Protein AF-A0A6A9QMB2-F1 (afdb_monomer)

Structure (mmCIF, N/CA/C/O backbone):
data_AF-A0A6A9QMB2-F1
#
_entry.id   AF-A0A6A9QMB2-F1
#
loop_
_atom_site.group_PDB
_atom_site.id
_atom_site.type_symbol
_atom_site.label_atom_id
_atom_site.label_alt_id
_atom_site.label_comp_id
_atom_site.label_asym_id
_atom_site.label_entity_id
_atom_site.label_seq_id
_atom_site.pdbx_PDB_ins_code
_atom_site.Cartn_x
_atom_site.Cartn_y
_atom_site.C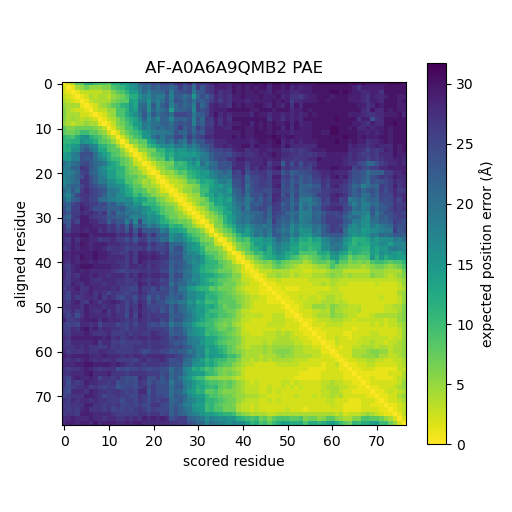artn_z
_atom_site.occupancy
_atom_site.B_iso_or_equiv
_atom_site.auth_seq_id
_atom_site.auth_comp_id
_atom_site.auth_asym_id
_atom_site.auth_atom_id
_atom_site.pdbx_PDB_model_num
ATOM 1 N N . MET A 1 1 ? 32.784 -7.813 -23.953 1.00 50.84 1 MET A N 1
ATOM 2 C CA . MET A 1 1 ? 32.813 -9.289 -24.083 1.00 50.84 1 MET A CA 1
ATOM 3 C C . MET A 1 1 ? 32.363 -9.896 -22.767 1.00 50.84 1 MET A C 1
ATOM 5 O O . MET A 1 1 ? 33.118 -9.851 -21.805 1.00 50.84 1 MET A O 1
ATOM 9 N N . ALA A 1 2 ? 31.130 -10.396 -22.699 1.00 56.94 2 ALA A N 1
ATOM 10 C CA . ALA A 1 2 ? 30.654 -11.118 -21.522 1.00 56.94 2 ALA A CA 1
ATOM 11 C C . ALA A 1 2 ? 31.208 -12.551 -21.569 1.00 56.94 2 ALA A C 1
ATOM 13 O O . ALA A 1 2 ? 31.062 -13.244 -22.576 1.00 56.94 2 ALA A O 1
ATOM 14 N N . VAL A 1 3 ? 31.901 -12.964 -20.508 1.00 70.31 3 VAL A N 1
ATOM 15 C CA . VAL A 1 3 ? 32.488 -14.303 -20.377 1.00 70.31 3 VAL A CA 1
ATOM 16 C C . VAL A 1 3 ? 31.924 -14.933 -19.116 1.00 70.31 3 VAL A C 1
ATOM 18 O O . VAL A 1 3 ? 32.004 -14.338 -18.040 1.00 70.31 3 VAL A O 1
ATOM 21 N N . CYS A 1 4 ? 31.339 -16.124 -19.242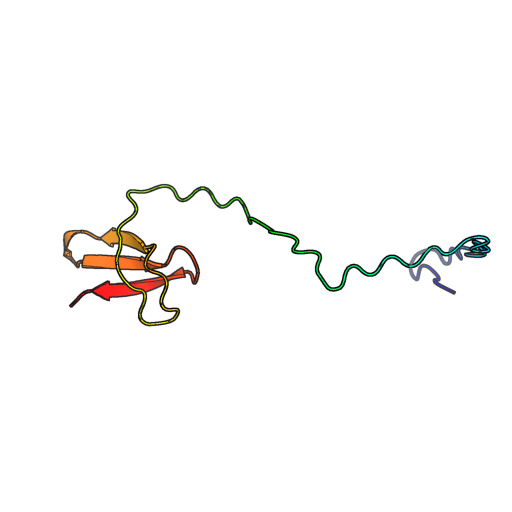 1.00 64.44 4 CYS A N 1
ATOM 22 C CA . CYS A 1 4 ? 30.800 -16.835 -18.089 1.00 64.44 4 CYS A CA 1
ATOM 23 C C . CYS A 1 4 ? 31.945 -17.278 -17.169 1.00 64.44 4 CYS A C 1
ATOM 25 O O . CYS A 1 4 ? 32.822 -18.030 -17.589 1.00 64.44 4 CYS A O 1
ATOM 27 N N . LYS A 1 5 ? 31.934 -16.842 -15.904 1.00 68.06 5 LYS A N 1
ATOM 28 C CA . LYS A 1 5 ? 33.005 -17.152 -14.939 1.00 68.06 5 LYS A CA 1
ATOM 29 C C . LYS A 1 5 ? 33.048 -18.620 -14.501 1.00 68.06 5 LYS A C 1
ATOM 31 O O . LYS A 1 5 ? 34.066 -19.044 -13.975 1.00 68.06 5 LYS A O 1
ATOM 36 N N . ASN A 1 6 ? 31.973 -19.379 -14.724 1.00 67.19 6 ASN A N 1
ATOM 37 C CA . ASN A 1 6 ? 31.882 -20.775 -14.296 1.00 67.19 6 ASN A CA 1
ATOM 38 C C . ASN A 1 6 ? 32.338 -21.774 -15.378 1.00 67.19 6 ASN A C 1
ATOM 40 O O . ASN A 1 6 ? 32.929 -22.795 -15.059 1.00 67.19 6 ASN A O 1
ATOM 44 N N . CYS A 1 7 ? 32.089 -21.488 -16.662 1.00 81.19 7 CYS A N 1
ATOM 45 C CA . CYS A 1 7 ? 32.423 -22.402 -17.768 1.00 81.19 7 CYS A CA 1
ATOM 46 C C . CYS A 1 7 ? 33.319 -21.788 -18.856 1.00 81.19 7 CYS A C 1
ATOM 48 O O . CYS A 1 7 ? 33.658 -22.458 -19.826 1.00 81.19 7 CYS A O 1
ATOM 50 N N . GLY A 1 8 ? 33.682 -20.507 -18.744 1.00 71.50 8 GLY A N 1
ATOM 51 C CA . GLY A 1 8 ? 34.567 -19.822 -19.692 1.00 71.50 8 GLY A CA 1
ATOM 52 C C . GLY A 1 8 ? 33.952 -19.530 -21.065 1.00 71.50 8 GLY A C 1
ATOM 53 O O . GLY A 1 8 ? 34.640 -18.985 -21.930 1.00 71.50 8 GLY A O 1
ATOM 54 N N . PHE A 1 9 ? 32.672 -19.854 -21.278 1.00 71.12 9 PHE A N 1
ATOM 55 C CA . PHE A 1 9 ? 31.992 -19.644 -22.553 1.00 71.12 9 PHE A CA 1
ATOM 56 C C . PHE A 1 9 ? 31.916 -18.150 -22.902 1.00 71.12 9 PHE A C 1
ATOM 58 O O . PHE A 1 9 ? 31.530 -17.318 -22.072 1.00 71.12 9 PHE A O 1
ATOM 65 N N . LYS A 1 10 ? 32.309 -17.815 -24.138 1.00 67.12 10 LYS A N 1
ATOM 66 C CA . LYS A 1 10 ? 32.366 -16.446 -24.666 1.00 67.12 10 LYS A CA 1
ATOM 67 C C . LYS A 1 10 ? 31.357 -16.311 -25.798 1.00 67.12 10 LYS A C 1
ATOM 69 O O . LYS A 1 10 ? 31.536 -16.903 -26.859 1.00 67.12 10 LYS A O 1
ATOM 74 N N . THR A 1 11 ? 30.325 -15.500 -25.607 1.00 67.81 11 THR A N 1
ATOM 75 C CA . THR A 1 11 ? 29.398 -15.162 -26.691 1.00 67.81 11 THR A CA 1
ATOM 76 C C . THR A 1 11 ? 30.048 -14.124 -27.603 1.00 67.81 11 THR A C 1
ATOM 78 O O . THR A 1 11 ? 30.400 -13.028 -27.157 1.00 67.81 11 THR A O 1
ATOM 81 N N . LYS A 1 12 ? 30.208 -14.445 -28.892 1.00 62.34 12 LYS A N 1
ATOM 82 C CA . LYS A 1 12 ? 30.524 -13.446 -29.922 1.00 62.34 12 LYS A CA 1
ATOM 83 C C . LYS A 1 12 ? 29.252 -12.643 -30.210 1.00 62.34 12 LYS A C 1
ATOM 85 O O . LYS A 1 12 ? 28.510 -12.970 -31.125 1.00 62.34 12 LYS A O 1
ATOM 90 N N . SER A 1 13 ? 28.975 -11.620 -29.409 1.00 58.72 13 SER A N 1
ATOM 91 C CA . SER A 1 13 ? 27.877 -10.687 -29.676 1.00 58.72 13 SER A CA 1
ATOM 92 C C . SER A 1 13 ? 28.307 -9.700 -30.764 1.00 58.72 13 SER A C 1
ATOM 94 O O . SER A 1 13 ? 28.750 -8.596 -30.461 1.00 58.72 13 SER A O 1
ATOM 96 N N . ASN A 1 14 ? 28.230 -10.117 -32.025 1.00 57.59 14 ASN A N 1
ATOM 97 C CA . ASN A 1 14 ? 28.282 -9.206 -33.167 1.00 57.59 14 ASN A CA 1
ATOM 98 C C . ASN A 1 14 ? 26.917 -9.208 -33.851 1.00 57.59 14 ASN A C 1
ATOM 100 O O . ASN A 1 14 ? 26.783 -9.565 -35.018 1.00 57.59 14 ASN A O 1
ATOM 104 N N . GLU A 1 15 ? 25.887 -8.811 -33.110 1.00 61.31 15 GLU A N 1
ATOM 105 C CA . GLU A 1 15 ? 24.664 -8.351 -33.749 1.00 61.31 15 GLU A CA 1
ATOM 106 C C . GLU A 1 15 ? 24.976 -6.980 -34.347 1.00 61.31 15 GLU A C 1
ATOM 108 O O . GLU A 1 15 ? 25.058 -5.966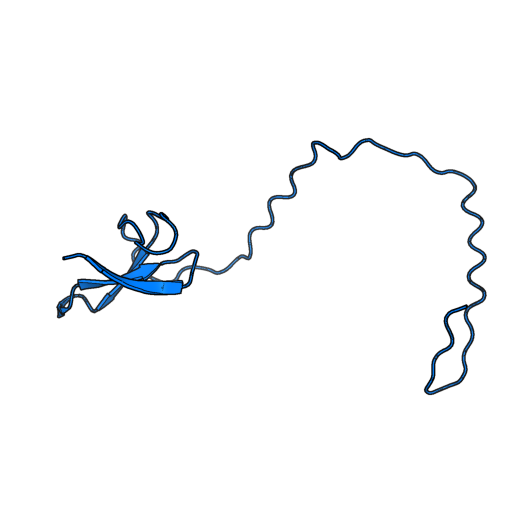 -33.652 1.00 61.31 15 GLU A O 1
ATOM 113 N N . LYS A 1 16 ? 25.256 -6.959 -35.653 1.00 56.31 16 LYS A N 1
ATOM 114 C CA . LYS A 1 16 ? 25.343 -5.714 -36.409 1.00 56.31 16 LYS A CA 1
ATOM 115 C C . LYS A 1 16 ? 23.916 -5.172 -36.485 1.00 56.31 16 LYS A C 1
ATOM 117 O O . LYS A 1 16 ? 23.116 -5.662 -37.272 1.00 56.31 16 LYS A O 1
ATOM 122 N N . ILE A 1 17 ? 23.585 -4.211 -35.627 1.00 58.38 17 ILE A N 1
ATOM 123 C CA . ILE A 1 17 ? 22.301 -3.502 -35.663 1.00 58.38 17 ILE A CA 1
ATOM 124 C C . ILE A 1 17 ? 22.294 -2.678 -36.958 1.00 58.38 17 ILE A C 1
ATOM 126 O O . ILE A 1 17 ? 22.931 -1.630 -37.030 1.00 58.38 17 ILE A O 1
ATOM 130 N N . ILE A 1 18 ? 21.669 -3.206 -38.014 1.00 62.38 18 ILE A N 1
ATOM 131 C CA . ILE A 1 18 ? 21.6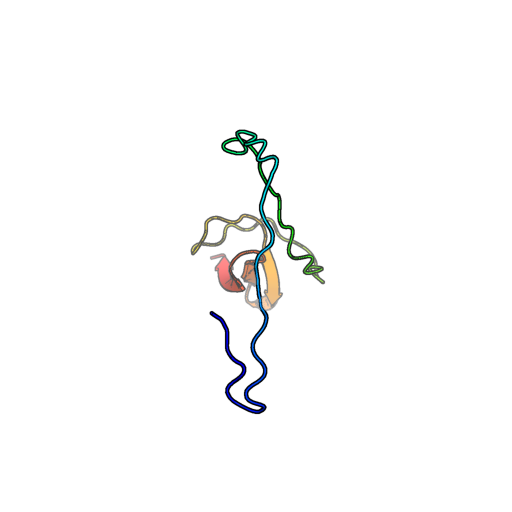56 -2.587 -39.353 1.00 62.38 18 ILE A CA 1
ATOM 132 C C . ILE A 1 18 ? 20.580 -1.493 -39.450 1.00 62.38 18 ILE A C 1
ATOM 134 O O . ILE A 1 18 ? 20.739 -0.554 -40.224 1.00 62.38 18 ILE A O 1
ATOM 138 N N . LEU A 1 19 ? 19.528 -1.564 -38.629 1.00 56.00 19 LEU A N 1
ATOM 139 C CA . LEU A 1 19 ? 18.466 -0.564 -38.566 1.00 56.00 19 LEU A CA 1
ATOM 140 C C . LEU A 1 19 ? 18.160 -0.245 -37.099 1.00 56.00 19 LEU A C 1
ATOM 142 O O . LEU A 1 19 ? 17.882 -1.146 -36.309 1.00 56.00 19 LEU A O 1
ATOM 146 N N . LYS A 1 20 ? 18.239 1.035 -36.733 1.00 61.31 20 LYS A N 1
ATOM 147 C CA . LYS A 1 20 ? 17.856 1.538 -35.412 1.00 61.31 20 LYS A CA 1
ATOM 148 C C . LYS A 1 20 ? 16.821 2.633 -35.620 1.00 61.31 20 LYS A C 1
ATOM 150 O O . LYS A 1 20 ? 17.183 3.772 -35.891 1.00 61.31 20 LYS A O 1
ATOM 155 N N . GLU A 1 21 ? 15.548 2.279 -35.512 1.00 64.75 21 GLU A N 1
ATOM 156 C CA . GLU A 1 21 ? 14.484 3.271 -35.393 1.00 64.75 21 GLU A CA 1
ATOM 157 C C . GLU A 1 21 ? 14.387 3.683 -33.925 1.00 64.75 21 GLU A C 1
ATOM 159 O O . GLU A 1 21 ? 14.161 2.860 -33.038 1.00 64.75 21 GLU A O 1
ATOM 164 N N . SER A 1 22 ? 14.645 4.956 -33.651 1.00 66.88 22 SER A N 1
ATOM 165 C CA . SER A 1 22 ? 14.435 5.549 -32.336 1.00 66.88 22 SER A CA 1
ATOM 166 C C . SER A 1 22 ? 13.069 6.216 -32.325 1.00 66.88 22 SER A C 1
ATOM 168 O O . SER A 1 22 ? 12.889 7.242 -32.978 1.00 66.88 22 SER A O 1
ATOM 170 N N . TYR A 1 23 ? 12.130 5.643 -31.581 1.00 65.38 23 TYR A N 1
ATOM 171 C CA . TYR A 1 23 ? 10.866 6.295 -31.268 1.00 65.38 23 TYR A CA 1
ATOM 172 C C . TYR A 1 23 ? 11.009 7.078 -29.965 1.00 65.38 23 TYR A C 1
ATOM 174 O O . TYR A 1 23 ? 11.643 6.620 -29.009 1.00 65.38 23 TYR A O 1
ATOM 182 N N . ASP A 1 24 ? 10.456 8.288 -29.948 1.00 69.75 24 ASP A N 1
ATOM 183 C CA . ASP A 1 24 ? 10.413 9.105 -28.745 1.00 69.75 24 ASP A CA 1
ATOM 184 C C . ASP A 1 24 ? 9.325 8.575 -27.802 1.00 69.75 24 ASP A C 1
ATOM 186 O O . ASP A 1 24 ? 8.144 8.879 -27.944 1.00 69.75 24 ASP A O 1
ATOM 190 N N . HIS A 1 25 ? 9.751 7.765 -26.835 1.00 68.62 25 HIS A N 1
ATOM 191 C CA . HIS A 1 25 ? 8.907 7.227 -25.769 1.00 68.62 25 HIS A CA 1
ATOM 192 C C . HIS A 1 25 ? 8.867 8.141 -24.530 1.00 68.62 25 HIS A C 1
ATOM 194 O O . HIS A 1 25 ? 8.470 7.701 -23.453 1.00 68.62 25 HIS A O 1
ATOM 200 N N . SER A 1 26 ? 9.290 9.411 -24.630 1.00 71.50 26 SER A N 1
ATOM 201 C CA . SER A 1 26 ? 9.305 10.350 -23.492 1.00 71.50 26 SER A CA 1
ATOM 202 C C . SER A 1 26 ? 7.934 10.552 -22.834 1.00 71.50 26 SER A C 1
ATOM 204 O O . SER A 1 26 ? 7.859 10.928 -21.664 1.00 71.50 26 SER A O 1
ATOM 206 N N . HIS A 1 27 ? 6.855 10.261 -23.563 1.00 67.31 27 HIS A N 1
ATOM 207 C CA . HIS A 1 27 ? 5.475 10.394 -23.103 1.00 67.31 27 HIS A CA 1
ATOM 208 C C . HIS A 1 27 ? 4.797 9.052 -22.790 1.00 67.31 27 HIS A C 1
ATOM 210 O O . HIS A 1 27 ? 3.639 9.042 -22.355 1.00 67.31 27 HIS A O 1
ATOM 216 N N . ASP A 1 28 ? 5.500 7.930 -22.955 1.00 65.25 28 ASP A N 1
ATOM 217 C CA . ASP A 1 28 ? 4.943 6.608 -22.695 1.00 65.25 28 ASP A CA 1
ATOM 218 C C . ASP A 1 28 ? 4.811 6.381 -21.190 1.00 65.25 28 ASP A C 1
ATOM 220 O O . ASP A 1 28 ? 5.783 6.339 -20.433 1.00 65.25 28 ASP A O 1
ATOM 224 N N . LYS A 1 29 ? 3.569 6.218 -20.733 1.00 56.00 29 LYS A N 1
ATOM 225 C CA . LYS A 1 29 ? 3.260 5.913 -19.335 1.00 56.00 29 LYS A CA 1
ATOM 226 C C . LYS A 1 29 ? 2.966 4.428 -19.205 1.00 56.00 29 LYS A C 1
ATOM 228 O O . LYS A 1 29 ? 1.860 3.979 -19.494 1.00 56.00 29 LYS A O 1
ATOM 233 N N . ILE A 1 30 ? 3.940 3.664 -18.723 1.00 56.94 30 ILE A N 1
ATOM 234 C CA . ILE A 1 30 ? 3.709 2.273 -18.328 1.00 56.94 30 ILE A CA 1
ATOM 235 C C . ILE A 1 30 ? 3.051 2.287 -16.945 1.00 56.94 30 ILE A C 1
ATOM 237 O O . ILE A 1 30 ? 3.699 2.557 -15.934 1.00 56.94 30 ILE A O 1
ATOM 241 N N . ILE A 1 31 ? 1.748 2.009 -16.889 1.00 57.62 31 ILE A N 1
ATOM 242 C CA . ILE A 1 31 ? 1.037 1.816 -15.621 1.00 57.62 31 ILE A CA 1
ATOM 243 C C . ILE A 1 31 ? 1.323 0.388 -15.144 1.00 57.62 31 ILE A C 1
ATOM 245 O O . ILE A 1 31 ? 0.658 -0.563 -15.549 1.00 57.62 31 ILE A O 1
ATOM 249 N N . VAL A 1 32 ? 2.334 0.232 -14.290 1.00 55.34 32 VAL A N 1
ATOM 250 C CA . VAL A 1 32 ? 2.634 -1.045 -13.630 1.00 55.34 32 VAL A CA 1
ATOM 251 C C . VAL A 1 32 ? 1.715 -1.188 -12.419 1.00 55.34 32 VAL A C 1
ATOM 253 O O . VAL A 1 32 ? 1.966 -0.621 -11.357 1.00 55.34 32 VAL A O 1
ATOM 256 N N . ALA A 1 33 ? 0.617 -1.924 -12.577 1.00 56.22 33 ALA A N 1
ATOM 257 C CA . ALA A 1 33 ? -0.199 -2.345 -11.447 1.00 56.22 33 ALA A CA 1
ATOM 258 C C . ALA A 1 33 ? 0.389 -3.640 -10.865 1.00 56.22 33 ALA A C 1
ATOM 260 O O . ALA A 1 33 ? 0.135 -4.729 -11.379 1.00 56.22 33 ALA A O 1
ATOM 261 N N . ASP A 1 34 ? 1.157 -3.529 -9.779 1.00 61.44 34 ASP A N 1
ATOM 262 C CA . ASP A 1 34 ? 1.523 -4.675 -8.941 1.00 61.44 34 ASP A CA 1
ATOM 263 C C . ASP A 1 34 ? 0.222 -5.276 -8.397 1.00 61.44 34 ASP A C 1
ATOM 265 O O . ASP A 1 34 ? -0.343 -4.744 -7.443 1.00 61.44 34 ASP A O 1
ATOM 269 N N . GLY A 1 35 ? -0.303 -6.330 -9.029 1.00 51.75 35 GLY A N 1
ATOM 270 C CA . GLY A 1 35 ? -1.632 -6.919 -8.802 1.00 51.75 35 GLY A CA 1
ATOM 271 C C . GLY A 1 35 ? -1.880 -7.529 -7.412 1.00 51.75 35 GLY A C 1
ATOM 272 O O . GLY A 1 35 ? -2.376 -8.650 -7.295 1.00 51.75 35 GLY A O 1
ATOM 273 N N . ARG A 1 36 ? -1.556 -6.815 -6.332 1.00 59.16 36 ARG A N 1
ATOM 274 C CA . ARG A 1 36 ? -1.852 -7.180 -4.951 1.00 59.16 36 ARG A CA 1
ATOM 275 C C . ARG A 1 36 ? -3.352 -7.041 -4.736 1.00 59.16 36 ARG A C 1
ATOM 277 O O . ARG A 1 36 ? -3.872 -5.949 -4.520 1.00 59.16 36 ARG A O 1
ATOM 284 N N . LYS A 1 37 ? -4.056 -8.171 -4.784 1.00 55.75 37 LYS A N 1
ATOM 285 C CA . LYS A 1 37 ? -5.462 -8.248 -4.380 1.00 55.75 37 LYS A CA 1
ATOM 286 C C . LYS A 1 37 ? -5.566 -7.831 -2.915 1.00 55.75 37 LYS A C 1
ATOM 288 O O . LYS A 1 37 ? -5.043 -8.506 -2.030 1.00 55.75 37 LYS A O 1
ATOM 293 N N . ILE A 1 38 ? -6.232 -6.711 -2.663 1.00 60.59 38 ILE A N 1
ATOM 294 C CA . ILE A 1 38 ? -6.480 -6.237 -1.307 1.00 60.59 38 ILE A CA 1
ATOM 295 C C . ILE A 1 38 ? -7.660 -7.043 -0.753 1.00 60.59 38 ILE A C 1
ATOM 297 O O . ILE A 1 38 ? -8.809 -6.770 -1.084 1.00 60.59 38 ILE A O 1
ATOM 301 N N . GLN A 1 39 ? -7.387 -8.076 0.047 1.00 57.38 39 GLN A N 1
ATOM 302 C CA . GLN A 1 39 ? -8.435 -8.787 0.783 1.00 57.38 39 GLN A CA 1
ATOM 303 C C . GLN A 1 39 ? -8.852 -7.956 2.003 1.00 57.38 39 GLN A C 1
ATOM 305 O O . GLN A 1 39 ? -8.046 -7.715 2.901 1.00 57.38 39 GLN A O 1
ATOM 310 N N . GLY A 1 40 ? -10.106 -7.504 2.028 1.00 63.66 40 GLY A N 1
ATOM 311 C CA . GLY A 1 40 ? -10.686 -6.761 3.147 1.00 63.66 40 GLY A CA 1
ATOM 312 C C . GLY A 1 40 ? -11.620 -5.639 2.699 1.00 63.66 40 GLY A C 1
ATOM 313 O O . GLY A 1 40 ? -11.668 -5.273 1.527 1.00 63.66 40 GLY A O 1
ATOM 314 N N . ARG A 1 41 ? -12.376 -5.078 3.647 1.00 70.12 41 ARG A N 1
ATOM 315 C CA . ARG A 1 41 ? -13.200 -3.891 3.395 1.00 70.12 41 ARG A CA 1
ATOM 316 C C . ARG A 1 41 ? -12.272 -2.677 3.300 1.00 70.12 41 ARG A C 1
ATOM 318 O O . ARG A 1 41 ? -11.540 -2.394 4.248 1.00 70.12 41 ARG A O 1
ATOM 325 N N . LEU A 1 42 ? -12.278 -2.005 2.151 1.00 78.31 42 LEU A N 1
ATOM 326 C CA . LEU A 1 42 ? -11.551 -0.754 1.947 1.00 78.31 42 LEU A CA 1
ATOM 327 C C . LEU A 1 42 ? -12.280 0.380 2.669 1.00 78.31 42 LEU A C 1
ATOM 329 O O . LEU A 1 42 ? -13.500 0.510 2.583 1.00 78.31 42 LEU A O 1
ATOM 333 N N . TYR A 1 43 ? -11.511 1.194 3.377 1.00 82.81 43 TYR A N 1
ATOM 334 C CA . TYR A 1 43 ? -11.958 2.387 4.073 1.00 82.81 43 TYR A CA 1
ATOM 335 C C . TYR A 1 43 ? -11.266 3.601 3.462 1.00 82.81 43 TYR A C 1
ATOM 337 O O . TYR A 1 43 ? -10.061 3.572 3.202 1.00 82.81 43 TYR A O 1
ATOM 345 N N . SER A 1 44 ? -12.042 4.667 3.261 1.00 85.25 44 SER A N 1
ATOM 346 C CA . SER A 1 44 ? -11.544 5.949 2.766 1.00 85.25 44 SER A CA 1
ATOM 347 C C . SER A 1 44 ? -10.974 6.773 3.924 1.00 85.25 44 SER A C 1
ATOM 349 O O . SER A 1 44 ? -11.630 7.682 4.426 1.00 85.25 44 SER A O 1
ATOM 351 N N . VAL A 1 45 ? -9.781 6.407 4.393 1.00 87.44 45 VAL A N 1
ATOM 352 C CA . VAL A 1 45 ? -9.079 7.073 5.500 1.00 87.44 45 VAL A CA 1
ATOM 353 C C . VAL A 1 45 ? -7.686 7.473 5.042 1.00 87.44 45 VAL A C 1
ATOM 355 O O . VAL A 1 45 ? -6.931 6.640 4.531 1.00 87.44 45 VAL A O 1
ATOM 358 N N . LEU A 1 46 ? -7.352 8.746 5.256 1.00 89.62 46 LEU A N 1
ATOM 359 C CA . LEU A 1 46 ? -6.111 9.347 4.787 1.00 89.62 46 LEU A CA 1
ATOM 360 C C . LEU A 1 46 ? -4.910 8.844 5.595 1.00 89.62 46 LEU A C 1
ATOM 362 O O . LEU A 1 46 ? -4.860 8.964 6.818 1.00 89.62 46 LEU A O 1
ATOM 366 N N . CYS A 1 47 ? -3.930 8.275 4.902 1.00 90.25 47 CYS A N 1
ATOM 367 C CA . CYS A 1 47 ? -2.694 7.816 5.506 1.00 90.25 47 CYS A CA 1
ATOM 368 C C . CYS A 1 47 ? -1.787 9.014 5.828 1.00 90.25 47 CYS A C 1
ATOM 370 O O . CYS A 1 47 ? -1.352 9.697 4.898 1.00 90.25 47 CYS A O 1
ATOM 372 N N . PRO A 1 48 ? -1.378 9.215 7.094 1.00 90.25 48 PRO A N 1
ATOM 373 C CA . PRO A 1 48 ? -0.537 10.349 7.486 1.00 90.25 48 PRO A CA 1
ATOM 374 C C . PRO A 1 48 ? 0.875 10.295 6.885 1.00 90.25 48 PRO A C 1
ATOM 376 O O . PRO A 1 48 ? 1.562 11.306 6.829 1.00 90.25 48 PRO A O 1
ATOM 379 N N . LYS A 1 49 ? 1.323 9.119 6.424 1.00 90.31 49 LYS A N 1
ATOM 380 C CA . LYS A 1 49 ? 2.671 8.930 5.870 1.00 90.31 49 LYS A CA 1
ATOM 381 C C . LYS A 1 49 ? 2.771 9.233 4.373 1.00 90.31 49 LYS A C 1
ATOM 383 O O . LYS A 1 49 ? 3.835 9.614 3.908 1.00 90.31 49 LYS A O 1
ATOM 388 N N . CYS A 1 50 ? 1.708 8.988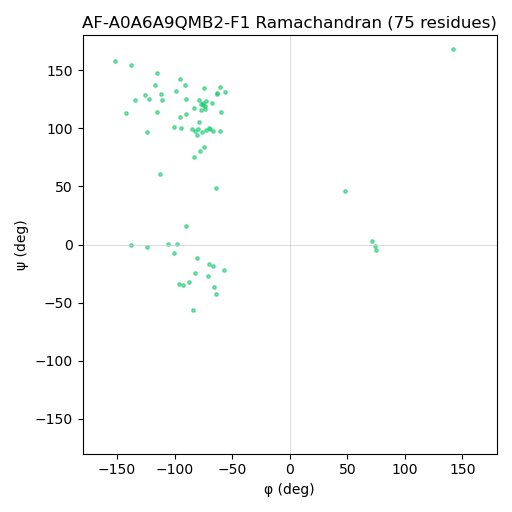 3.606 1.00 89.94 50 CYS A N 1
ATOM 389 C CA . CYS A 1 50 ? 1.769 9.048 2.137 1.00 89.94 50 CYS A CA 1
ATOM 390 C C . CYS A 1 50 ? 0.568 9.730 1.472 1.00 89.94 50 CYS A C 1
ATOM 392 O O . CYS A 1 50 ? 0.512 9.781 0.250 1.00 89.94 50 CYS A O 1
ATOM 394 N N . GLY A 1 51 ? -0.420 10.199 2.239 1.00 88.12 51 GLY A N 1
ATOM 395 C CA . GLY A 1 51 ? -1.593 10.898 1.708 1.00 88.12 51 GLY A CA 1
ATOM 396 C C . GLY A 1 51 ? -2.635 10.014 1.013 1.00 88.12 51 GLY A C 1
ATOM 397 O O . GLY A 1 51 ? -3.695 10.511 0.650 1.00 88.12 51 GLY A O 1
ATOM 398 N N . SER A 1 52 ? -2.385 8.710 0.850 1.00 89.44 52 SER A N 1
ATOM 399 C CA . SER A 1 52 ? -3.367 7.765 0.297 1.00 89.44 52 SER A CA 1
ATOM 400 C C . SER A 1 52 ? -4.672 7.783 1.090 1.00 89.44 52 SER A C 1
ATOM 402 O O . SER A 1 52 ? -4.639 7.604 2.305 1.00 89.44 52 SER A O 1
ATOM 404 N N . SER A 1 53 ? -5.815 7.891 0.413 1.00 87.94 53 SER A N 1
ATOM 405 C CA . SE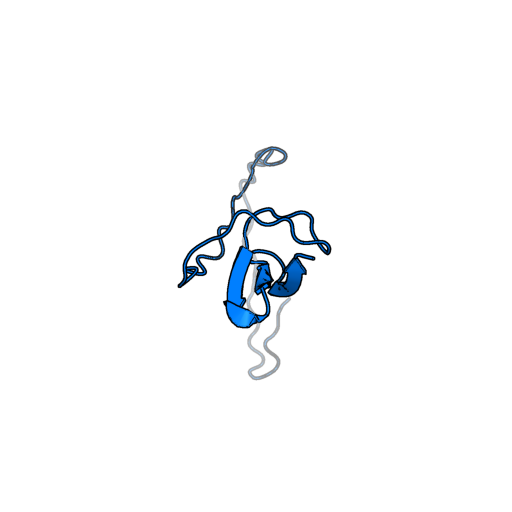R A 1 53 ? -7.139 7.691 1.017 1.00 87.94 53 SER A CA 1
ATOM 406 C C . SER A 1 53 ? -7.524 6.215 1.147 1.00 87.94 53 SER A C 1
ATOM 408 O O . SER A 1 53 ? -8.487 5.893 1.832 1.00 87.94 53 SER A O 1
ATOM 410 N N . LEU A 1 54 ? -6.785 5.301 0.515 1.00 88.12 54 LEU A N 1
ATOM 411 C CA . LEU A 1 54 ? -7.096 3.876 0.516 1.00 88.12 54 LEU A CA 1
ATOM 412 C C . LEU A 1 54 ? -6.409 3.170 1.686 1.00 88.12 54 LEU A C 1
ATOM 414 O O . LEU A 1 54 ? -5.180 3.025 1.722 1.00 88.12 54 LEU A O 1
ATOM 418 N N . SER A 1 55 ? -7.225 2.701 2.627 1.00 89.12 55 SER A N 1
ATOM 41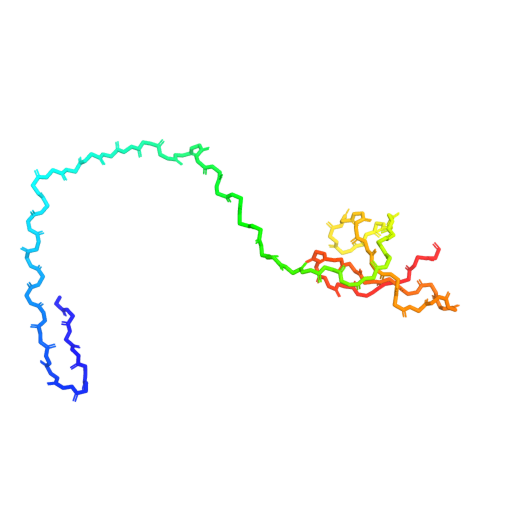9 C CA . SER A 1 55 ? -6.770 2.000 3.824 1.00 89.12 55 SER A CA 1
ATOM 420 C C . SER A 1 55 ? -7.646 0.785 4.146 1.00 89.12 55 SER A C 1
ATOM 422 O O . SER A 1 55 ? -8.815 0.720 3.783 1.00 89.12 55 SER A O 1
ATOM 424 N N . ILE A 1 56 ? -7.088 -0.204 4.836 1.00 89.38 56 ILE A N 1
ATOM 425 C CA . ILE A 1 56 ? -7.761 -1.441 5.254 1.00 89.38 56 ILE A CA 1
ATOM 426 C C . ILE A 1 56 ? -7.885 -1.410 6.771 1.00 89.38 56 ILE A C 1
ATOM 428 O O . ILE A 1 56 ? -6.889 -1.199 7.461 1.00 89.38 56 ILE A O 1
ATOM 432 N N . LEU A 1 57 ? -9.077 -1.646 7.310 1.00 86.81 57 LEU A N 1
ATOM 433 C CA . LEU A 1 57 ? -9.250 -1.742 8.757 1.00 86.81 57 LEU A CA 1
ATOM 434 C C . LEU A 1 57 ? -8.722 -3.092 9.261 1.00 86.81 57 LEU A C 1
ATOM 436 O O . LEU A 1 57 ? -9.218 -4.142 8.860 1.00 86.81 57 LEU A O 1
ATOM 440 N N . ILE A 1 58 ? -7.732 -3.055 10.153 1.00 88.44 58 ILE A N 1
ATOM 441 C CA . ILE A 1 58 ? -7.110 -4.251 10.742 1.00 88.44 58 ILE A CA 1
ATOM 442 C C . ILE A 1 58 ? -7.740 -4.583 12.097 1.00 88.44 58 ILE A C 1
ATOM 444 O O . ILE A 1 58 ? -7.855 -5.746 12.468 1.00 88.44 58 ILE A O 1
ATOM 448 N N . ASN A 1 59 ? -8.140 -3.562 12.864 1.00 85.38 59 ASN A N 1
ATOM 449 C CA . ASN A 1 59 ? -8.765 -3.752 14.170 1.00 85.38 59 ASN A CA 1
ATOM 450 C C . ASN A 1 59 ? -9.870 -2.719 14.398 1.00 85.38 59 ASN A C 1
ATOM 452 O O . ASN A 1 59 ? -9.596 -1.532 14.579 1.00 85.38 59 ASN A O 1
ATOM 456 N N . GLN A 1 60 ? -11.113 -3.199 14.449 1.00 83.75 60 GLN A N 1
ATOM 457 C CA . GLN A 1 60 ? -12.300 -2.373 14.676 1.00 83.75 60 GLN A CA 1
ATOM 458 C C . GLN A 1 60 ? -12.306 -1.700 16.054 1.00 83.75 60 GLN A C 1
ATOM 460 O O . GLN A 1 60 ? -12.612 -0.515 16.144 1.00 83.75 60 GLN A O 1
ATOM 465 N N . ARG A 1 61 ? -11.919 -2.412 17.124 1.00 86.19 61 ARG A N 1
ATOM 466 C CA . ARG A 1 61 ? -11.980 -1.888 18.504 1.00 86.19 61 ARG A CA 1
ATOM 467 C C . ARG A 1 61 ? -11.021 -0.723 18.728 1.00 86.19 61 ARG A C 1
ATOM 469 O O . ARG A 1 61 ? -11.342 0.205 19.455 1.00 86.19 61 ARG A O 1
ATOM 476 N N . LYS A 1 62 ? -9.843 -0.789 18.106 1.00 86.19 62 LYS A N 1
ATOM 477 C CA . LYS A 1 62 ? -8.783 0.222 18.240 1.00 86.19 62 LYS A CA 1
ATOM 478 C C . LYS A 1 62 ? -8.761 1.244 17.097 1.00 86.19 62 LYS A C 1
ATOM 480 O O . LYS A 1 62 ? -7.891 2.102 17.108 1.00 86.19 62 LYS A O 1
ATOM 485 N N . LYS A 1 63 ? -9.673 1.137 16.116 1.00 87.12 63 LYS A N 1
ATOM 486 C CA . LYS A 1 63 ? -9.672 1.933 14.872 1.00 87.12 63 LYS A CA 1
ATOM 487 C C . LYS A 1 63 ? -8.288 1.970 14.192 1.00 87.12 63 LYS A C 1
ATOM 489 O O . LYS A 1 63 ? -7.816 3.028 13.783 1.00 87.12 63 LYS A O 1
ATOM 494 N N . LEU A 1 64 ? -7.647 0.800 14.081 1.00 90.25 64 LEU A N 1
ATOM 495 C CA . LEU A 1 64 ? -6.343 0.645 13.424 1.00 90.25 64 LEU A CA 1
ATOM 496 C C . LEU A 1 64 ? -6.519 0.354 11.936 1.00 90.25 64 LEU A C 1
ATOM 498 O O . LEU A 1 64 ? -7.136 -0.650 11.566 1.00 90.25 64 LEU A O 1
ATOM 502 N N . TYR A 1 65 ? -5.888 1.172 11.103 1.00 90.31 65 TYR A N 1
ATOM 503 C CA . TYR A 1 65 ? -5.910 1.077 9.650 1.00 90.31 65 TYR A CA 1
ATOM 504 C C . TYR A 1 65 ? -4.520 0.766 9.098 1.00 90.31 65 TYR A C 1
ATOM 506 O O . TYR A 1 65 ? -3.512 1.207 9.642 1.00 90.31 65 TYR A O 1
ATOM 514 N N . LYS A 1 66 ? -4.464 0.025 7.990 1.00 88.94 66 LYS A N 1
ATOM 515 C CA . LYS A 1 66 ? -3.268 -0.199 7.174 1.00 88.94 66 LYS A CA 1
ATOM 516 C C . LYS A 1 66 ? -3.427 0.511 5.843 1.00 88.94 66 LYS A C 1
ATOM 518 O O . LYS A 1 66 ? -4.366 0.210 5.113 1.00 88.94 66 LYS A O 1
ATOM 523 N N . CYS A 1 67 ? -2.493 1.377 5.481 1.00 89.25 67 CYS A N 1
ATOM 524 C CA . CYS A 1 67 ? -2.456 1.953 4.141 1.00 89.25 67 CYS A CA 1
ATOM 525 C C . CYS A 1 67 ? -2.225 0.854 3.091 1.00 89.25 67 CYS A C 1
ATOM 527 O O . CYS A 1 67 ? -1.282 0.068 3.227 1.00 89.25 67 CYS A O 1
ATOM 529 N N . SER A 1 68 ? -3.046 0.807 2.038 1.00 84.94 68 SER A N 1
ATOM 530 C CA . SER A 1 68 ? -2.874 -0.169 0.951 1.00 84.94 68 SER A CA 1
ATOM 531 C C . SER A 1 68 ? -1.656 0.123 0.071 1.00 84.94 68 SER A C 1
ATOM 533 O O . SER A 1 68 ? -1.076 -0.808 -0.480 1.00 84.94 68 SER A O 1
ATOM 535 N N . LEU A 1 69 ? -1.251 1.394 -0.021 1.00 86.31 69 LEU A N 1
ATOM 536 C CA . LEU A 1 69 ? -0.139 1.849 -0.857 1.00 86.31 69 LEU A CA 1
ATOM 537 C 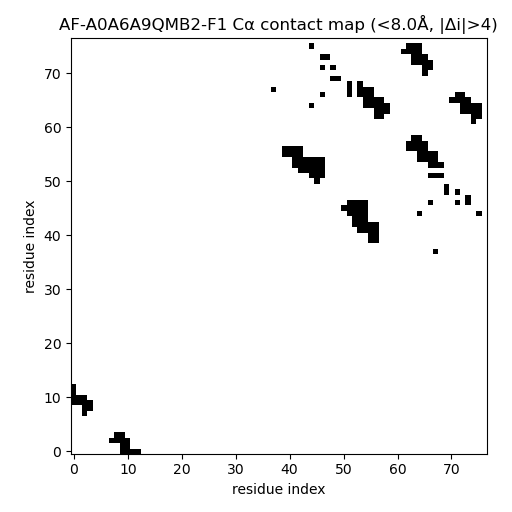C . LEU A 1 69 ? 1.222 1.696 -0.162 1.00 86.31 69 LEU A C 1
ATOM 539 O O . LEU A 1 69 ? 2.106 1.023 -0.680 1.00 86.31 69 LEU A O 1
ATOM 543 N N . CYS A 1 70 ? 1.403 2.280 1.027 1.00 87.75 70 CYS A N 1
ATOM 544 C CA . CYS A 1 70 ? 2.703 2.277 1.717 1.00 87.75 70 CYS A CA 1
ATOM 545 C C . CYS A 1 70 ? 2.826 1.232 2.839 1.00 87.75 70 CYS A C 1
ATOM 547 O O . CYS A 1 70 ? 3.892 1.086 3.434 1.00 87.75 70 CYS A O 1
ATOM 549 N N . GLY A 1 71 ? 1.734 0.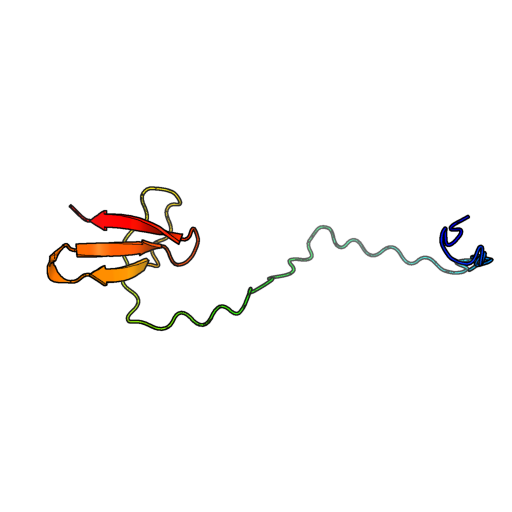543 3.186 1.00 86.38 71 GLY A N 1
ATOM 550 C CA . GLY A 1 71 ? 1.710 -0.471 4.243 1.00 86.38 71 GLY A CA 1
ATOM 551 C C . GLY A 1 71 ? 1.753 0.066 5.678 1.00 86.38 71 GLY A C 1
ATOM 552 O O . GLY A 1 71 ? 1.700 -0.739 6.607 1.00 86.38 71 GLY A O 1
ATOM 553 N N . SER A 1 72 ? 1.828 1.388 5.880 1.00 89.19 72 SER A N 1
ATOM 554 C CA . SER A 1 72 ? 1.865 2.001 7.214 1.00 89.19 72 SER A CA 1
ATOM 555 C C . SER A 1 72 ? 0.604 1.677 8.007 1.00 89.19 72 SER A C 1
ATOM 557 O O . SER A 1 72 ? -0.502 1.794 7.478 1.00 89.19 72 SER A O 1
ATOM 559 N N . ILE A 1 73 ? 0.775 1.325 9.279 1.00 91.62 73 ILE A N 1
ATOM 560 C CA . ILE A 1 73 ? -0.324 1.103 10.221 1.00 91.62 73 ILE A CA 1
ATOM 561 C C . ILE A 1 73 ? -0.498 2.368 11.058 1.00 91.62 73 ILE A C 1
ATOM 563 O O . ILE A 1 73 ? 0.489 2.922 11.539 1.00 91.62 73 ILE A O 1
ATOM 567 N N . PHE A 1 74 ? -1.728 2.850 11.198 1.00 90.62 74 PHE A N 1
ATOM 568 C CA . PHE A 1 74 ? -2.026 4.086 11.913 1.00 90.62 74 PHE A CA 1
ATOM 569 C C . PHE A 1 74 ? -3.432 4.063 12.520 1.00 90.62 74 PHE A C 1
ATOM 571 O O . PHE A 1 74 ? -4.304 3.315 12.075 1.00 90.62 74 PHE A O 1
ATOM 578 N N . ASN A 1 75 ? -3.640 4.893 13.540 1.00 90.56 75 ASN A N 1
ATOM 579 C CA . ASN A 1 75 ? -4.960 5.169 14.095 1.00 90.56 75 ASN A CA 1
ATOM 580 C C . ASN A 1 75 ? -5.523 6.435 13.462 1.00 90.56 75 ASN A C 1
ATOM 582 O O . ASN A 1 75 ? -4.789 7.398 13.249 1.00 90.56 75 ASN A O 1
ATOM 586 N N . TYR A 1 76 ? -6.826 6.431 13.207 1.00 71.31 76 TYR A N 1
ATOM 587 C CA . TYR A 1 76 ? -7.567 7.655 12.930 1.00 71.31 76 TYR A CA 1
ATOM 588 C C . TYR A 1 76 ? -8.169 8.125 14.258 1.00 71.31 76 TYR A C 1
ATOM 590 O O . TYR A 1 76 ? -9.119 7.501 14.745 1.00 71.31 76 TYR A O 1
ATOM 598 N N . ILE A 1 77 ? -7.523 9.113 14.887 1.00 61.75 77 ILE A N 1
ATOM 599 C CA . ILE A 1 77 ? -8.019 9.788 16.098 1.00 61.75 77 ILE A CA 1
ATOM 600 C C . ILE A 1 77 ? -9.017 10.851 15.659 1.00 61.75 77 ILE A C 1
ATOM 602 O O . ILE A 1 77 ? -8.639 11.652 14.777 1.00 61.75 77 ILE A O 1
#

pLDDT: mean 73.92, std 13.37, range [50.84, 91.62]

Nearest PDB structures (foldseek):
  7oqy-assembly1_Y  TM=4.923E-01  e=3.579E-07  Saccharolobus solfataricus P2
  8qsz-assembly1_I  TM=4.980E-01  e=2.141E-02  Schizosaccharomyces pombe
  8yfq-assembly1_I  TM=4.260E-01  e=3.226E-02  Komagataella phaffii
  5m3m-assembly1_I  TM=4.545E-01  e=7.323E-02  Saccharomyces cerevisiae S288C

Foldseek 3Di:
DDADPPPRDDDPPPPPCPDDDDDPCVPPDDPDDPPPDDPADWAQCADPPPRHRTWHQPDPVQQWIAHPPPRDIDHDD

Organism: NCBI:txid523847

Solvent-accessible surface area (backbone atoms only — not comparable to full-atom values): 5366 Å² total; per-residue (Å²): 131,67,58,43,90,87,78,65,54,66,64,85,82,74,80,76,80,86,74,83,86,82,75,89,59,90,79,66,78,82,83,80,74,81,84,73,79,78,86,71,68,78,38,89,44,70,31,92,90,76,66,42,42,54,18,32,72,78,35,81,94,73,45,31,30,28,26,72,83,81,61,52,72,48,67,79,128

Mean predicted aligned error: 16.67 Å

Sequence (77 aa):
MAVCKNCGFKTKSNEKIILKESYDHSHDKIIVADGRKIQGRLYSVLCPKCGSSLSILINQRKKLYKCSLCGSIFNYI

Radius of gyration: 24.14 Å; Cα contacts (8 Å, |Δi|>4): 92; chains: 1; bounding box: 48×33×58 Å

Secondary structure (DSSP, 8-state):
--B-TTT--B---------------TT------------S-EEE---TTT---EEEEEETTTTEEEETTT--EEE--